Protein AF-A0AAN9WM69-F1 (afdb_monomer)

Radius of gyration: 24.15 Å; Cα contacts (8 Å, |Δi|>4): 78; chains: 1; bounding box: 60×34×73 Å

Mean predicted aligned error: 16.32 Å

Sequence (176 aa):
MGMSRLEVNVRRLLSQCENMAKEDSQDWRLHKYISALDEMVSSLQSQPVKPNKETMSEYVRRVDFLKGLSETHKLSNPVEKVVATQLLSHGAVASTETVTKEIHQKTTSKYTKELRDQLFQSDKSSDEIRQRKQKTTGEDLDALLKFHHSMQEKIAEDMLSLARNLKEQSQLADCK

InterPro domains:
  IPR019150 Vesicle transport protein, Use1 [PF09753] (5-173)
  IPR019150 Vesicle transport protein, Use1 [PTHR13050] (1-173)

Secondary structure (DSSP, 8-state):
-PPPHHHHHHHHHHHHHHHHHHTT---HHHHHHHHHHHHHHHHHHHSSSPPPHHHHHHHHHHHHHHHHHHHHHH---HHHHHHHHHHS--TTTS---HHHHHHHHHHHHHHHHHHHHHHH-S--SS-----------HHHHHHHHHHHHHHHHHHHHHHHHHHHHHHHHHHHHHT-

Structure (mmCIF, N/CA/C/O backbone):
data_AF-A0AAN9WM69-F1
#
_entry.id   AF-A0AAN9WM69-F1
#
loop_
_atom_site.group_PDB
_atom_site.id
_atom_site.type_symbol
_atom_site.label_atom_id
_atom_site.label_alt_id
_atom_site.label_comp_id
_atom_site.label_asym_id
_atom_site.label_entity_id
_atom_site.label_seq_id
_atom_site.pdbx_PDB_ins_code
_atom_site.Cartn_x
_atom_site.Cartn_y
_atom_site.Cartn_z
_atom_site.occupancy
_atom_site.B_iso_or_equiv
_atom_site.auth_seq_id
_atom_site.auth_comp_id
_atom_site.auth_asym_id
_atom_site.auth_atom_id
_atom_site.pdbx_PDB_model_num
ATOM 1 N N . MET A 1 1 ? -10.657 -7.835 26.656 1.00 46.50 1 MET A N 1
ATOM 2 C CA . MET A 1 1 ? -11.688 -6.865 26.228 1.00 46.50 1 MET A CA 1
ATOM 3 C C . MET A 1 1 ? -11.910 -7.066 24.739 1.00 46.50 1 MET A C 1
ATOM 5 O O . MET A 1 1 ? -10.928 -7.112 24.011 1.00 46.50 1 MET A O 1
ATOM 9 N N . GLY A 1 2 ? -13.149 -7.310 24.308 1.00 60.22 2 GLY A N 1
ATOM 10 C CA . GLY A 1 2 ? -13.460 -7.502 22.888 1.00 60.22 2 GLY A CA 1
ATOM 11 C C . GLY A 1 2 ? -13.338 -6.191 22.112 1.00 60.22 2 GLY A C 1
ATOM 12 O O . GLY A 1 2 ? -13.600 -5.126 22.667 1.00 60.22 2 GLY A O 1
ATOM 13 N N . MET A 1 3 ? -12.932 -6.271 20.844 1.00 69.69 3 MET A N 1
ATOM 14 C CA . MET A 1 3 ? -12.907 -5.115 19.944 1.00 69.69 3 MET A CA 1
ATOM 15 C C . MET A 1 3 ? -14.310 -4.517 19.791 1.00 69.69 3 MET A C 1
ATOM 17 O O . MET A 1 3 ? -15.303 -5.247 19.717 1.00 69.69 3 MET A O 1
ATOM 21 N N . SER A 1 4 ? -14.390 -3.188 19.704 1.00 79.38 4 SER A N 1
ATOM 22 C CA . SER A 1 4 ? -15.643 -2.496 19.388 1.00 79.38 4 SER A CA 1
ATOM 23 C C . SER A 1 4 ? -16.142 -2.926 18.003 1.00 79.38 4 SER A C 1
ATOM 25 O O . SER A 1 4 ? -15.346 -3.146 17.088 1.00 79.38 4 SER A O 1
ATOM 27 N N . ARG A 1 5 ? -17.467 -3.000 17.807 1.00 81.75 5 ARG A N 1
ATOM 28 C CA . ARG A 1 5 ? -18.069 -3.293 16.487 1.00 81.75 5 ARG A CA 1
ATOM 29 C C . ARG A 1 5 ? -17.555 -2.337 15.406 1.00 81.75 5 ARG A C 1
ATOM 31 O O . ARG A 1 5 ? -17.393 -2.742 14.259 1.00 81.75 5 ARG A O 1
ATOM 38 N N . LEU A 1 6 ? -17.269 -1.093 15.792 1.00 81.94 6 LEU A N 1
ATOM 39 C CA . LEU A 1 6 ? -16.707 -0.080 14.909 1.00 81.94 6 LEU A CA 1
ATOM 40 C C . LEU A 1 6 ? -15.278 -0.437 14.470 1.00 81.94 6 LEU A C 1
ATOM 42 O O . LEU A 1 6 ? -14.970 -0.355 13.288 1.00 81.94 6 LEU A O 1
ATOM 46 N N . GLU A 1 7 ? -14.437 -0.918 15.388 1.00 81.38 7 GLU A N 1
ATOM 47 C CA . GLU A 1 7 ? -13.070 -1.353 15.072 1.00 81.38 7 GLU A CA 1
ATOM 48 C C . GLU A 1 7 ? -13.061 -2.567 14.138 1.00 81.38 7 GLU A C 1
ATOM 50 O O . GLU A 1 7 ? -12.289 -2.618 13.182 1.00 81.38 7 GLU A O 1
ATOM 55 N N . VAL A 1 8 ? -13.969 -3.522 14.361 1.00 85.00 8 VAL A N 1
ATOM 56 C CA . VAL A 1 8 ? -14.123 -4.689 13.480 1.00 85.00 8 VAL A CA 1
ATOM 57 C C . VAL A 1 8 ? -14.511 -4.263 12.061 1.00 85.00 8 VAL A C 1
ATOM 59 O O . VAL A 1 8 ? -13.984 -4.809 11.090 1.00 85.00 8 VAL A O 1
ATOM 62 N N . ASN A 1 9 ? -15.399 -3.275 11.926 1.00 86.62 9 ASN A N 1
ATOM 63 C CA . ASN A 1 9 ? -15.787 -2.736 10.624 1.00 86.62 9 ASN A CA 1
ATOM 64 C C . ASN A 1 9 ? -14.631 -1.998 9.939 1.00 86.62 9 ASN A C 1
ATOM 66 O O . ASN A 1 9 ? -14.402 -2.235 8.754 1.00 86.62 9 ASN A O 1
ATOM 70 N N . VAL A 1 10 ? -13.868 -1.182 10.678 1.00 86.19 10 VAL A N 1
ATOM 71 C CA . VAL A 1 10 ? -12.672 -0.498 10.154 1.00 86.19 10 VAL A CA 1
ATOM 72 C C . VAL A 1 10 ? -11.672 -1.512 9.610 1.00 86.19 10 VAL A C 1
ATOM 74 O O . VAL A 1 10 ? -11.270 -1.395 8.458 1.00 86.19 10 VAL A O 1
ATOM 77 N N . ARG A 1 11 ? -11.329 -2.558 10.375 1.00 85.00 11 ARG A N 1
ATOM 78 C CA . ARG A 1 11 ? -10.388 -3.599 9.917 1.00 85.00 11 ARG A CA 1
ATOM 79 C C . ARG A 1 11 ? -10.863 -4.311 8.651 1.00 85.00 11 ARG A C 1
ATOM 81 O O . ARG A 1 11 ? -10.072 -4.539 7.741 1.00 85.00 11 ARG A O 1
ATOM 88 N N . ARG A 1 12 ? -12.150 -4.670 8.587 1.00 87.94 12 ARG A N 1
ATOM 89 C CA . ARG A 1 12 ? -12.729 -5.356 7.420 1.00 87.94 12 ARG A CA 1
ATOM 90 C C . ARG A 1 12 ? -12.698 -4.480 6.177 1.00 87.94 12 ARG A C 1
ATOM 92 O O . ARG A 1 12 ? -12.259 -4.944 5.129 1.00 87.94 12 ARG A O 1
ATOM 99 N N . LEU A 1 13 ? -13.141 -3.228 6.299 1.00 87.62 13 LEU A N 1
ATOM 100 C CA . LEU A 1 13 ? -13.153 -2.306 5.170 1.00 87.62 13 LEU A CA 1
ATOM 101 C C . LEU A 1 13 ? -11.731 -1.968 4.717 1.00 87.62 13 LEU A C 1
ATOM 103 O O . LEU A 1 13 ? -11.484 -1.884 3.522 1.00 87.62 13 LEU A O 1
ATOM 107 N N . LEU A 1 14 ? -10.788 -1.848 5.652 1.00 86.31 14 LEU A N 1
ATOM 108 C CA . LEU A 1 14 ? -9.379 -1.609 5.353 1.00 86.31 14 LEU A CA 1
ATOM 109 C C . LEU A 1 14 ? -8.776 -2.738 4.518 1.00 86.31 14 LEU A C 1
ATOM 111 O O . LEU A 1 14 ? -8.248 -2.476 3.442 1.00 86.31 14 LEU A O 1
ATOM 115 N N . SER A 1 15 ? -8.969 -3.989 4.940 1.00 85.38 15 SER A N 1
ATOM 116 C CA . SER A 1 15 ? -8.523 -5.155 4.170 1.00 85.38 15 SER A CA 1
ATOM 117 C C . SER A 1 15 ? -9.178 -5.225 2.783 1.00 85.38 15 SER A C 1
ATOM 119 O O . SER A 1 15 ? -8.530 -5.572 1.795 1.00 85.38 15 SER A O 1
ATOM 121 N N . GLN A 1 16 ? -10.457 -4.851 2.676 1.00 85.19 16 GLN A N 1
ATOM 122 C CA . GLN A 1 16 ? -11.147 -4.792 1.389 1.00 85.19 16 GLN A CA 1
ATOM 123 C C . GLN A 1 16 ? -10.562 -3.705 0.473 1.00 85.19 16 GLN A C 1
ATOM 125 O O . GLN A 1 16 ? -10.315 -3.974 -0.702 1.00 85.19 16 GLN A O 1
ATOM 130 N N . CYS A 1 17 ? -10.294 -2.507 0.999 1.00 85.12 17 CYS A N 1
ATOM 131 C CA . CYS A 1 17 ? -9.647 -1.428 0.253 1.00 85.12 17 CYS A CA 1
ATOM 132 C C . CYS A 1 17 ? -8.233 -1.812 -0.205 1.00 85.12 17 CYS A C 1
ATOM 134 O O . CYS A 1 17 ? -7.861 -1.509 -1.335 1.00 85.12 17 CYS A O 1
ATOM 136 N N . GLU A 1 18 ? -7.461 -2.506 0.632 1.00 82.62 18 GLU A N 1
ATOM 137 C CA . GLU A 1 18 ? -6.118 -2.990 0.288 1.00 82.62 18 GLU A CA 1
ATOM 138 C C . GLU A 1 18 ? -6.150 -4.019 -0.846 1.00 82.62 18 GLU A C 1
ATOM 140 O O . GLU A 1 18 ? -5.374 -3.914 -1.796 1.00 82.62 18 GLU A O 1
ATOM 145 N N . ASN A 1 19 ? -7.084 -4.972 -0.808 1.00 81.38 19 ASN A N 1
ATOM 146 C CA . ASN A 1 19 ? -7.248 -5.943 -1.892 1.00 81.38 19 ASN A CA 1
ATOM 147 C C . ASN A 1 19 ? -7.668 -5.267 -3.205 1.00 81.38 19 ASN A C 1
ATOM 149 O O . ASN A 1 19 ? -7.096 -5.557 -4.255 1.00 81.38 19 ASN A O 1
ATOM 153 N N . MET A 1 20 ? -8.602 -4.315 -3.145 1.00 81.25 20 MET A N 1
ATOM 154 C CA . MET A 1 20 ? -9.013 -3.538 -4.319 1.00 81.25 20 MET A CA 1
ATOM 155 C C . MET A 1 20 ? -7.854 -2.712 -4.897 1.00 81.25 20 MET A C 1
ATOM 157 O O . MET A 1 20 ? -7.667 -2.676 -6.112 1.00 81.25 20 MET A O 1
ATOM 161 N N . ALA A 1 21 ? -7.037 -2.094 -4.038 1.00 80.12 21 ALA A N 1
ATOM 162 C CA . ALA A 1 21 ? -5.842 -1.366 -4.458 1.00 80.12 21 ALA A CA 1
ATOM 163 C C . ALA A 1 21 ? -4.778 -2.297 -5.073 1.00 80.12 21 ALA A C 1
ATOM 165 O O . ALA A 1 21 ? -4.110 -1.924 -6.035 1.00 80.12 21 ALA A O 1
ATOM 166 N N . LYS A 1 22 ? -4.641 -3.534 -4.576 1.00 77.50 22 LYS A N 1
ATOM 167 C CA . LYS A 1 22 ? -3.719 -4.546 -5.125 1.00 77.50 22 LYS A CA 1
ATOM 168 C C . LYS A 1 22 ? -4.095 -4.995 -6.535 1.00 77.50 22 LYS A C 1
ATOM 170 O O . LYS A 1 22 ? -3.209 -5.224 -7.370 1.00 77.50 22 LYS A O 1
ATOM 175 N N . GLU A 1 23 ? -5.387 -5.133 -6.803 1.00 74.06 23 GLU A N 1
ATOM 176 C CA . GLU A 1 23 ? -5.906 -5.522 -8.116 1.00 74.06 23 GLU A CA 1
ATOM 177 C C . GLU A 1 23 ? -5.784 -4.405 -9.159 1.00 74.06 23 GLU A C 1
ATOM 179 O O . GLU A 1 23 ? -5.968 -4.670 -10.345 1.00 74.06 23 GLU A O 1
ATOM 184 N N . ASP A 1 24 ? -5.367 -3.196 -8.754 1.00 64.44 24 ASP A N 1
ATOM 185 C CA . ASP A 1 24 ? -5.169 -2.045 -9.646 1.00 64.44 24 ASP A CA 1
ATOM 186 C C . ASP A 1 24 ? -6.470 -1.646 -10.380 1.00 64.44 24 ASP A C 1
ATOM 188 O O . ASP A 1 24 ? -6.443 -0.934 -11.389 1.00 64.44 24 ASP A O 1
ATOM 192 N N . SER A 1 25 ? -7.616 -2.116 -9.870 1.00 66.19 25 SER A N 1
ATOM 193 C CA . SER A 1 25 ? -8.935 -1.841 -10.422 1.00 66.19 25 SER A CA 1
ATOM 194 C C . SER A 1 25 ? -9.271 -0.396 -10.097 1.00 66.19 25 SER A C 1
ATOM 196 O O . SER A 1 25 ? -9.439 -0.026 -8.934 1.00 66.19 25 SER A O 1
ATOM 198 N N . GLN A 1 26 ? -9.327 0.440 -11.131 1.00 63.72 26 GLN A N 1
ATOM 199 C CA . GLN A 1 26 ? -9.634 1.866 -11.031 1.00 63.72 26 GLN A CA 1
ATOM 200 C C . GLN A 1 26 ? -11.117 2.098 -10.805 1.00 63.72 26 GLN A C 1
ATOM 202 O O . GLN A 1 26 ? -11.816 2.775 -11.556 1.00 63.72 26 GLN A O 1
ATOM 207 N N . ASP A 1 27 ? -11.603 1.471 -9.747 1.00 70.94 27 ASP A N 1
ATOM 208 C CA . ASP A 1 27 ? -12.978 1.504 -9.345 1.00 70.94 27 ASP A CA 1
ATOM 209 C C . ASP A 1 27 ? -13.214 2.756 -8.514 1.00 70.94 27 ASP A C 1
ATOM 211 O O . ASP A 1 27 ? -12.693 2.917 -7.410 1.00 70.94 27 ASP A O 1
ATOM 215 N N . TRP A 1 28 ? -14.115 3.609 -8.996 1.00 81.38 28 TRP A N 1
ATOM 216 C CA . TRP A 1 28 ? -14.706 4.719 -8.240 1.00 81.38 28 TRP A CA 1
ATOM 217 C C . TRP A 1 28 ? -15.215 4.293 -6.846 1.00 81.38 28 TRP A C 1
ATOM 219 O O . TRP A 1 28 ? -15.318 5.110 -5.927 1.00 81.38 28 TRP A O 1
ATOM 229 N N . ARG A 1 29 ? -15.509 2.996 -6.676 1.00 79.56 29 ARG A N 1
ATOM 230 C CA . ARG A 1 29 ? -15.868 2.360 -5.405 1.00 79.56 29 ARG A CA 1
ATOM 231 C C . ARG A 1 29 ? -14.757 2.478 -4.363 1.00 79.56 29 ARG A C 1
ATOM 233 O O . ARG A 1 29 ? -15.070 2.782 -3.217 1.00 79.56 29 ARG A O 1
ATOM 240 N N . LEU A 1 30 ? -13.486 2.310 -4.748 1.00 83.25 30 LEU A N 1
ATOM 241 C CA . LEU A 1 30 ? -12.348 2.425 -3.830 1.00 83.25 30 LEU A CA 1
ATOM 242 C C . LEU A 1 30 ? -12.310 3.818 -3.196 1.00 83.25 30 LEU A C 1
ATOM 244 O O . LEU A 1 30 ? -12.200 3.938 -1.981 1.00 83.25 30 LEU A O 1
ATOM 248 N N . HIS A 1 31 ? -12.510 4.869 -3.993 1.00 82.12 31 HIS A N 1
ATOM 249 C CA . HIS A 1 31 ? -12.551 6.240 -3.484 1.00 82.12 31 HIS A CA 1
ATOM 250 C C . HIS A 1 31 ? -13.691 6.451 -2.476 1.00 82.12 31 HIS A C 1
ATOM 252 O O . HIS A 1 31 ? -13.501 7.102 -1.449 1.00 82.12 31 HIS A O 1
ATOM 258 N N . LYS A 1 32 ? -14.880 5.890 -2.735 1.00 86.19 32 LYS A N 1
ATOM 259 C CA . LYS A 1 32 ? -16.009 5.951 -1.791 1.00 86.19 32 LYS A CA 1
ATOM 260 C C . LYS A 1 32 ? -15.720 5.188 -0.500 1.00 86.19 32 LYS A C 1
ATOM 262 O O . LYS A 1 32 ? -16.067 5.675 0.574 1.00 86.19 32 LYS A O 1
ATOM 267 N N . TYR A 1 33 ? -15.070 4.030 -0.591 1.00 86.81 33 TYR A N 1
ATOM 268 C CA . TYR A 1 33 ? -14.699 3.244 0.581 1.00 86.81 33 TYR A CA 1
ATOM 269 C C . TYR A 1 33 ? -13.604 3.909 1.409 1.00 86.81 33 TYR A C 1
ATOM 271 O O . TYR A 1 33 ? -13.716 3.908 2.628 1.00 86.81 33 TYR A O 1
ATOM 279 N N . ILE A 1 34 ? -12.615 4.548 0.783 1.00 86.62 34 ILE A N 1
ATOM 280 C CA . ILE A 1 34 ? -11.593 5.331 1.489 1.00 86.62 34 ILE A CA 1
ATOM 281 C C . ILE A 1 34 ? -12.234 6.488 2.270 1.00 86.62 34 ILE A C 1
ATOM 283 O O . ILE A 1 34 ? -11.909 6.672 3.441 1.00 86.62 34 ILE A O 1
ATOM 287 N N . SER A 1 35 ? -13.178 7.229 1.673 1.00 86.75 35 SER A N 1
ATOM 288 C CA . SER A 1 35 ? -13.909 8.294 2.382 1.00 86.75 35 SER A CA 1
ATOM 289 C C . SER A 1 35 ? -14.698 7.756 3.581 1.00 86.75 35 SER A C 1
ATOM 291 O O . SER A 1 35 ? -14.599 8.301 4.675 1.00 86.75 35 SER A O 1
ATOM 293 N N . ALA A 1 36 ? -15.424 6.648 3.406 1.00 87.56 36 ALA A N 1
ATOM 294 C CA . ALA A 1 36 ? -16.159 6.019 4.504 1.00 87.56 36 ALA A CA 1
ATOM 295 C C . ALA A 1 36 ? -15.222 5.512 5.616 1.00 87.56 36 ALA A C 1
ATOM 297 O O . ALA A 1 36 ? -15.556 5.566 6.799 1.00 87.56 36 ALA A O 1
ATOM 298 N N . LEU A 1 37 ? -14.040 5.016 5.247 1.00 87.69 37 LEU A N 1
ATOM 299 C CA . LEU A 1 37 ? -13.038 4.524 6.186 1.00 87.69 37 LEU A CA 1
ATOM 300 C C . LEU A 1 37 ? -12.448 5.670 7.020 1.00 87.69 37 LEU A C 1
ATOM 302 O O . LEU A 1 37 ? -12.274 5.511 8.225 1.00 87.69 37 LEU A O 1
ATOM 306 N N . ASP A 1 38 ? -12.229 6.836 6.414 1.00 86.81 38 ASP A N 1
ATOM 307 C CA . ASP A 1 38 ? -11.775 8.049 7.101 1.00 86.81 38 ASP A CA 1
ATOM 308 C C . ASP A 1 38 ? -12.790 8.555 8.138 1.00 86.81 38 ASP A C 1
ATOM 310 O O . ASP A 1 38 ? -12.438 8.846 9.284 1.00 86.81 38 ASP A O 1
ATOM 314 N N . GLU A 1 39 ? -14.073 8.579 7.770 1.00 88.50 39 GLU A N 1
ATOM 315 C CA . GLU A 1 39 ? -15.171 8.904 8.688 1.00 88.50 39 GLU A CA 1
ATOM 316 C C . GLU A 1 39 ? -15.249 7.896 9.842 1.00 88.50 39 GLU A C 1
ATOM 318 O O . GLU A 1 39 ? -15.389 8.278 11.007 1.00 88.50 39 GLU A O 1
ATOM 323 N N . MET A 1 40 ? -15.093 6.601 9.547 1.00 83.94 40 MET A N 1
ATOM 324 C CA . MET A 1 40 ? -15.092 5.556 10.568 1.00 83.94 40 MET A CA 1
ATOM 325 C C . MET A 1 40 ? -13.898 5.681 11.516 1.00 83.94 40 MET A C 1
ATOM 327 O O . MET A 1 40 ? -14.099 5.601 12.726 1.00 83.94 40 MET A O 1
ATOM 331 N N . VAL A 1 41 ? -12.687 5.944 11.020 1.00 85.25 41 VAL A N 1
ATOM 332 C CA . VAL A 1 41 ? -11.499 6.172 11.863 1.00 85.25 41 VAL A CA 1
ATOM 333 C C . VAL A 1 41 ? -11.669 7.428 12.722 1.00 85.25 41 VAL A C 1
ATOM 335 O O . VAL A 1 41 ? -11.390 7.387 13.920 1.00 85.25 41 VAL A O 1
ATOM 338 N N . SER A 1 42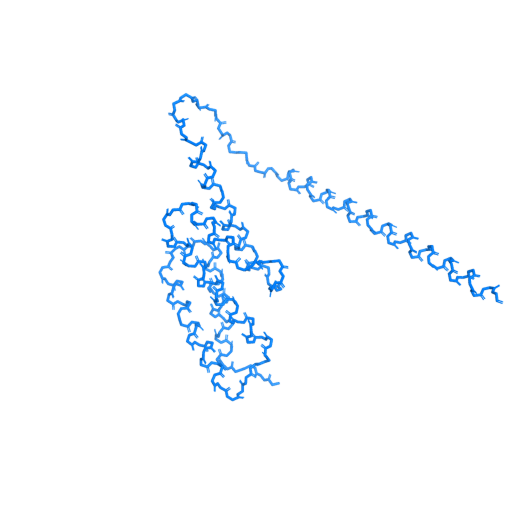 ? -12.223 8.504 12.162 1.00 85.69 42 SER A N 1
ATOM 339 C CA . SER A 1 42 ? -12.524 9.746 12.889 1.00 85.69 42 SER A CA 1
ATOM 340 C C . SER A 1 42 ? -13.553 9.518 14.004 1.00 85.69 42 SER A C 1
ATOM 342 O O . SER A 1 42 ? -13.363 9.941 15.147 1.00 85.69 42 SER A O 1
ATOM 344 N N . SER A 1 43 ? -14.616 8.762 13.713 1.00 83.56 43 SER A N 1
ATOM 345 C CA . SER A 1 43 ? -15.620 8.380 14.713 1.00 83.56 43 SER A CA 1
ATOM 346 C C . SER A 1 43 ? -15.028 7.487 15.810 1.00 83.56 43 SER A C 1
ATOM 348 O O . SER A 1 43 ? -15.390 7.612 16.979 1.00 83.56 43 SER A O 1
ATOM 350 N N . LEU A 1 44 ? -14.054 6.642 15.463 1.00 82.38 44 LEU A N 1
ATOM 351 C CA . LEU A 1 44 ? -13.378 5.735 16.383 1.00 82.38 44 LEU A CA 1
ATOM 352 C C . LEU A 1 44 ? -12.416 6.484 17.323 1.00 82.38 44 LEU A C 1
ATOM 354 O O . LEU A 1 44 ? -12.287 6.113 18.487 1.00 82.38 44 LEU A O 1
ATOM 358 N N . GLN A 1 45 ? -11.813 7.588 16.872 1.00 79.44 45 GLN A N 1
ATOM 359 C CA . GLN A 1 45 ? -11.011 8.488 17.717 1.00 79.44 45 GLN A CA 1
ATOM 360 C C . GLN A 1 45 ? -11.849 9.275 18.736 1.00 79.44 45 GLN A C 1
ATOM 362 O O . GLN A 1 45 ? -11.361 9.595 19.825 1.00 79.44 45 GLN A O 1
ATOM 367 N N . SER A 1 46 ? -13.102 9.581 18.384 1.00 78.06 46 SER A N 1
ATOM 368 C CA . SER A 1 46 ? -14.053 10.296 19.242 1.00 78.06 46 SER A CA 1
ATOM 369 C C . SER A 1 46 ? -14.651 9.406 20.344 1.00 78.06 46 SER A C 1
ATOM 371 O O . SER A 1 46 ? -15.117 9.915 21.364 1.00 78.06 46 SER A O 1
ATOM 373 N N . GLN A 1 47 ? -14.597 8.076 20.194 1.00 72.31 47 GLN A N 1
ATOM 374 C CA . GLN A 1 47 ? -15.116 7.157 21.208 1.00 72.31 47 GLN A CA 1
ATOM 375 C C . GLN A 1 47 ? -14.269 7.159 22.498 1.00 72.31 47 GLN A C 1
ATOM 377 O O . GLN A 1 47 ? -13.041 7.273 22.453 1.00 72.31 47 GLN A O 1
ATOM 382 N N . PRO A 1 48 ? -14.905 6.980 23.674 1.00 59.47 48 PRO A N 1
ATOM 383 C CA . PRO A 1 48 ? -14.204 6.893 24.956 1.00 59.47 48 PRO A CA 1
ATOM 384 C C . PRO A 1 48 ? -13.395 5.593 25.099 1.00 59.47 48 PRO A C 1
ATOM 386 O O . PRO A 1 48 ? -12.369 5.579 25.775 1.00 59.47 48 PRO A O 1
ATOM 389 N N . VAL A 1 49 ? -13.815 4.511 24.428 1.00 60.75 49 VAL A N 1
ATOM 390 C CA . VAL A 1 49 ? -13.074 3.242 24.345 1.00 60.75 49 VAL A CA 1
ATOM 391 C C . VAL A 1 49 ? -12.157 3.298 23.130 1.00 60.75 49 VAL A C 1
ATOM 393 O O . VAL A 1 49 ? -12.516 2.875 22.033 1.00 60.75 49 VAL A O 1
ATOM 396 N N . LYS A 1 50 ? -10.977 3.879 23.328 1.00 67.19 50 LYS A N 1
ATOM 397 C CA . LYS A 1 50 ? -9.972 4.006 22.273 1.00 67.19 50 LYS A CA 1
ATOM 398 C C . LYS A 1 50 ? -9.185 2.698 22.157 1.00 67.19 50 LYS A C 1
ATOM 400 O O . LYS A 1 50 ? -8.790 2.147 23.188 1.00 67.19 50 LYS A O 1
ATOM 405 N N . PRO A 1 51 ? -8.905 2.206 20.939 1.00 64.88 51 PRO A N 1
ATOM 406 C CA . PRO A 1 51 ? -7.856 1.219 20.746 1.00 64.88 51 PRO A CA 1
ATOM 407 C C . PRO A 1 51 ? -6.524 1.784 21.232 1.00 64.88 51 PRO A C 1
ATOM 409 O O . PRO A 1 51 ? -6.361 2.997 21.403 1.00 64.88 51 PRO A O 1
ATOM 412 N N . ASN A 1 52 ? -5.555 0.894 21.415 1.00 69.06 52 ASN A N 1
ATOM 413 C CA . ASN A 1 52 ? -4.193 1.286 21.736 1.00 69.06 52 ASN A CA 1
ATOM 414 C C . ASN A 1 52 ? -3.706 2.381 20.755 1.00 69.06 52 ASN A C 1
ATOM 416 O O . ASN A 1 52 ? -3.980 2.344 19.553 1.00 69.06 52 ASN A O 1
ATOM 420 N N . LYS A 1 53 ? -2.995 3.384 21.281 1.00 73.00 53 LYS A N 1
ATOM 421 C CA . LYS A 1 53 ? -2.503 4.551 20.528 1.00 73.00 53 LYS A CA 1
ATOM 422 C C . LYS A 1 53 ? -1.699 4.131 19.290 1.00 73.00 53 LYS A C 1
ATOM 424 O O . LYS A 1 53 ? -1.752 4.795 18.259 1.00 73.00 53 LYS A O 1
ATOM 429 N N . GLU A 1 54 ? -1.009 3.000 19.389 1.00 74.00 54 GLU A N 1
ATOM 430 C CA . GLU A 1 54 ? -0.249 2.386 18.304 1.00 74.00 54 GLU A CA 1
ATOM 431 C C . GLU A 1 54 ? -1.145 1.866 17.167 1.00 74.00 54 GLU A C 1
ATOM 433 O O . GLU A 1 54 ? -0.955 2.274 16.023 1.00 74.00 54 GLU A O 1
ATOM 438 N N . THR A 1 55 ? -2.192 1.088 17.468 1.00 75.06 55 THR A N 1
ATOM 439 C CA . THR A 1 55 ? -3.149 0.581 16.461 1.00 75.06 55 THR A CA 1
ATOM 440 C C . THR A 1 55 ? -3.944 1.707 15.810 1.00 75.06 55 THR A C 1
ATOM 442 O O . THR A 1 55 ? -4.210 1.669 14.612 1.00 75.06 55 THR A O 1
ATOM 445 N N . MET A 1 56 ? -4.272 2.759 16.562 1.00 79.00 56 MET A N 1
ATOM 446 C CA . MET A 1 56 ? -4.905 3.949 15.992 1.00 79.00 56 MET A CA 1
ATOM 447 C C . MET A 1 56 ? -3.992 4.649 14.976 1.00 79.00 56 MET A C 1
ATOM 449 O O . MET A 1 56 ? -4.425 4.982 13.874 1.00 79.00 56 MET A O 1
ATOM 453 N N . SER A 1 57 ? -2.719 4.852 15.336 1.00 79.19 57 SER A N 1
ATOM 454 C CA . SER A 1 57 ? -1.729 5.461 14.439 1.00 79.19 57 SER A CA 1
ATOM 455 C C . SER A 1 57 ? -1.502 4.633 13.175 1.00 79.19 57 SER A C 1
ATOM 457 O O . SER A 1 57 ? -1.144 5.169 12.130 1.00 79.19 57 SER A O 1
ATOM 459 N N . GLU A 1 58 ? -1.680 3.320 13.275 1.00 79.81 58 GLU A N 1
ATOM 460 C CA . GLU A 1 58 ? -1.530 2.388 12.174 1.00 79.81 58 GLU A CA 1
ATOM 461 C C . GLU A 1 58 ? -2.719 2.460 11.211 1.00 79.81 58 GLU A C 1
ATOM 463 O O . GLU A 1 58 ? -2.498 2.596 10.010 1.00 79.81 58 GLU A O 1
ATOM 468 N N . TYR A 1 59 ? -3.963 2.490 11.710 1.00 82.00 59 TYR A N 1
ATOM 469 C CA . TYR A 1 59 ? -5.130 2.696 10.844 1.00 82.00 59 TYR A CA 1
ATOM 470 C C . TYR A 1 59 ? -5.034 4.009 10.075 1.00 82.00 59 TYR A C 1
ATOM 472 O O . TYR A 1 59 ? -5.185 3.992 8.859 1.00 82.00 59 TYR A O 1
ATOM 480 N N . VAL A 1 60 ? -4.718 5.118 10.757 1.00 82.50 60 VAL A N 1
ATOM 481 C CA . VAL A 1 60 ? -4.567 6.441 10.124 1.00 82.50 60 VAL A CA 1
ATOM 482 C C . VAL A 1 60 ? -3.516 6.397 9.014 1.00 82.50 60 VAL A C 1
ATOM 484 O O . VAL A 1 60 ? -3.817 6.748 7.878 1.00 82.50 60 VAL A O 1
ATOM 487 N N . ARG A 1 61 ? -2.323 5.854 9.298 1.00 82.81 61 ARG A N 1
ATOM 488 C CA . ARG A 1 61 ? -1.250 5.721 8.296 1.00 82.81 61 ARG A CA 1
ATOM 489 C C . ARG A 1 61 ? -1.681 4.917 7.070 1.00 82.81 61 ARG A C 1
ATOM 491 O O . ARG A 1 61 ? -1.317 5.269 5.950 1.00 82.81 61 ARG A O 1
ATOM 498 N N . ARG A 1 62 ? -2.452 3.847 7.261 1.00 80.75 62 ARG A N 1
ATOM 499 C CA . ARG A 1 62 ? -2.953 3.020 6.155 1.00 80.75 62 ARG A CA 1
ATOM 500 C C . ARG A 1 62 ? -4.044 3.726 5.351 1.00 80.75 62 ARG A C 1
ATOM 502 O O . ARG A 1 62 ? -4.040 3.619 4.127 1.00 80.75 62 ARG A O 1
ATOM 509 N N . VAL A 1 63 ? -4.934 4.483 6.001 1.00 84.25 63 VAL A N 1
ATOM 510 C CA . VAL A 1 63 ? -5.912 5.333 5.298 1.00 84.25 63 VAL A CA 1
ATOM 511 C C . VAL A 1 63 ? -5.187 6.361 4.438 1.00 84.25 63 VAL A C 1
ATOM 513 O O . VAL A 1 63 ? -5.510 6.502 3.262 1.00 84.25 63 VAL A O 1
ATOM 516 N N . ASP A 1 64 ? -4.185 7.037 4.999 1.00 82.81 64 ASP A N 1
ATOM 517 C CA . ASP A 1 64 ? -3.411 8.064 4.298 1.00 82.81 64 ASP A CA 1
ATOM 518 C C . ASP A 1 64 ? -2.642 7.478 3.110 1.00 82.81 64 ASP A C 1
ATOM 520 O O . ASP A 1 64 ? -2.605 8.077 2.035 1.00 82.81 64 ASP A O 1
ATOM 524 N N . PHE A 1 65 ? -2.103 6.264 3.256 1.00 82.31 65 PHE A N 1
ATOM 525 C CA . PHE A 1 65 ? -1.489 5.525 2.155 1.00 82.31 65 PHE A CA 1
ATOM 526 C C . PHE A 1 65 ? -2.492 5.207 1.036 1.00 82.31 65 PHE A C 1
ATOM 528 O O . PHE A 1 65 ? -2.206 5.466 -0.132 1.00 82.31 65 PHE A O 1
ATOM 535 N N . LEU A 1 66 ? -3.679 4.690 1.374 1.00 83.19 66 LEU A N 1
ATOM 536 C CA . LEU A 1 66 ? -4.729 4.383 0.395 1.00 83.19 66 LEU A CA 1
ATOM 537 C C . LEU A 1 66 ? -5.256 5.647 -0.300 1.00 83.19 66 LEU A C 1
ATOM 539 O O . LEU A 1 66 ? -5.453 5.639 -1.516 1.00 83.19 66 LEU A O 1
ATOM 543 N N . LYS A 1 67 ? -5.435 6.746 0.445 1.00 83.62 67 LYS A N 1
ATOM 544 C CA . LYS A 1 67 ? -5.767 8.069 -0.105 1.00 83.62 67 LYS A CA 1
ATOM 545 C C . LYS A 1 67 ? -4.706 8.504 -1.105 1.00 83.62 67 LYS A C 1
ATOM 547 O O . LYS A 1 67 ? -5.039 8.771 -2.257 1.00 83.62 67 LYS A O 1
ATOM 552 N N . GLY A 1 68 ? -3.442 8.493 -0.683 1.00 80.81 68 GLY A N 1
ATOM 553 C CA . GLY A 1 68 ? -2.303 8.857 -1.513 1.00 80.81 68 GLY A CA 1
ATOM 554 C C . GLY A 1 68 ? -2.218 8.024 -2.791 1.00 80.81 68 GLY A C 1
ATOM 555 O O . GLY A 1 68 ? -2.079 8.595 -3.864 1.00 80.81 68 GLY A O 1
ATOM 556 N N . LEU A 1 69 ? -2.400 6.702 -2.712 1.00 77.19 69 LEU A N 1
ATOM 557 C CA . LEU A 1 69 ? -2.475 5.824 -3.888 1.00 77.19 69 LEU A CA 1
ATOM 558 C C . LEU A 1 69 ? -3.618 6.189 -4.842 1.00 77.19 69 LEU A C 1
ATOM 560 O O . LEU A 1 69 ? -3.443 6.148 -6.059 1.00 77.19 69 LEU A O 1
ATOM 564 N N . SER A 1 70 ? -4.792 6.539 -4.314 1.00 78.25 70 SER A N 1
ATOM 565 C CA . SER A 1 70 ? -5.910 6.960 -5.164 1.00 78.25 70 SER A CA 1
ATOM 566 C C . SER A 1 70 ? -5.610 8.283 -5.879 1.00 78.25 70 SER A C 1
ATOM 568 O O . SER A 1 70 ? -5.967 8.445 -7.045 1.00 78.25 70 SER A O 1
ATOM 570 N N . GLU A 1 71 ? -4.897 9.200 -5.217 1.00 76.88 71 GLU A N 1
ATOM 571 C CA . GLU A 1 71 ? -4.480 10.476 -5.800 1.00 76.88 71 GLU A CA 1
ATOM 572 C C . GLU A 1 71 ? -3.353 10.293 -6.823 1.00 76.88 71 GLU A C 1
ATOM 574 O O . GLU A 1 71 ? -3.406 10.911 -7.885 1.00 76.88 71 GLU A O 1
ATOM 579 N N . THR A 1 72 ? -2.383 9.396 -6.588 1.00 68.75 72 THR A N 1
ATOM 580 C CA . THR A 1 72 ? -1.332 9.120 -7.586 1.00 68.75 72 THR A CA 1
ATOM 581 C C . THR A 1 72 ? -1.903 8.559 -8.877 1.00 68.75 72 THR A C 1
ATOM 583 O O . THR A 1 72 ? -1.365 8.833 -9.947 1.00 68.75 72 THR A O 1
ATOM 586 N N . HIS A 1 73 ? -3.013 7.823 -8.811 1.00 68.88 73 HIS A N 1
ATOM 587 C CA . HIS A 1 73 ? -3.681 7.350 -10.013 1.00 68.88 73 HIS A CA 1
ATOM 588 C C . HIS A 1 73 ? -4.423 8.460 -10.780 1.00 68.88 73 HIS A C 1
ATOM 590 O O . HIS A 1 73 ? -4.536 8.397 -12.004 1.00 68.88 73 HIS A O 1
ATOM 596 N N . LYS A 1 74 ? -4.918 9.502 -10.101 1.00 72.88 74 LYS A N 1
ATOM 597 C CA . LYS A 1 74 ? -5.562 10.645 -10.775 1.00 72.88 74 LYS A CA 1
ATOM 598 C C . LYS A 1 74 ? -4.573 11.485 -11.592 1.00 72.88 74 LYS A C 1
ATOM 600 O O . LYS A 1 74 ? 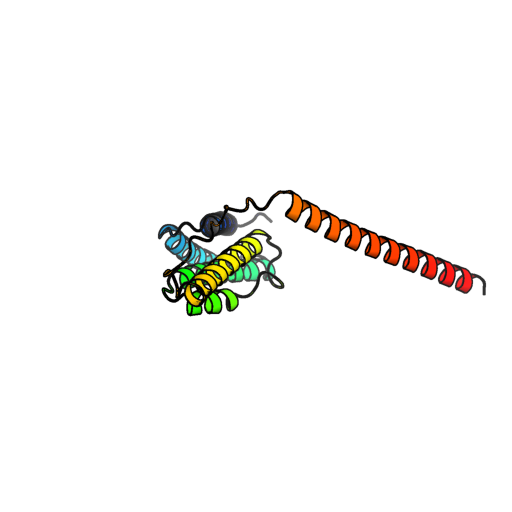-5.001 12.224 -12.476 1.00 72.88 74 LYS A O 1
ATOM 605 N N . LEU A 1 75 ? -3.271 11.385 -11.316 1.00 66.06 75 LEU A N 1
ATOM 606 C CA . LEU A 1 75 ? -2.239 12.121 -12.043 1.00 66.06 75 LEU A CA 1
ATOM 607 C C . LEU A 1 75 ? -2.085 11.557 -13.459 1.00 66.06 75 LEU A C 1
ATOM 609 O O . LEU A 1 75 ? -1.780 10.382 -13.649 1.00 66.06 75 LEU A O 1
ATOM 613 N N . SER A 1 76 ? -2.279 12.402 -14.473 1.00 66.12 76 SER A N 1
ATOM 614 C CA . SER A 1 76 ? -2.159 11.994 -15.880 1.00 66.12 76 SER A CA 1
ATOM 615 C C . SER A 1 76 ? -0.704 11.928 -16.362 1.00 66.12 76 SER A C 1
ATOM 617 O O . SER A 1 76 ? -0.420 11.215 -17.323 1.00 66.12 76 SER A O 1
ATOM 619 N N . ASN A 1 77 ? 0.213 12.662 -15.724 1.00 72.19 77 ASN A N 1
ATOM 620 C CA . ASN A 1 77 ? 1.612 12.767 -16.138 1.00 72.19 77 ASN A CA 1
ATOM 621 C C . ASN A 1 77 ? 2.457 11.630 -15.520 1.00 72.19 77 ASN A C 1
ATOM 623 O O . ASN A 1 77 ? 2.497 11.503 -14.296 1.00 72.19 77 ASN A O 1
ATOM 627 N N . PRO A 1 78 ? 3.172 10.817 -16.321 1.00 65.31 78 PRO A N 1
ATOM 628 C CA . PRO A 1 78 ? 3.990 9.701 -15.827 1.00 65.31 78 PRO A CA 1
ATOM 629 C C . PRO A 1 78 ? 5.110 10.126 -14.868 1.00 65.31 78 PRO A C 1
ATOM 631 O O . PRO A 1 78 ? 5.425 9.385 -13.939 1.00 65.31 78 PRO A O 1
ATOM 634 N N . VAL A 1 79 ? 5.703 11.311 -15.055 1.00 69.56 79 VAL A N 1
ATOM 635 C CA . VAL A 1 79 ? 6.757 11.830 -14.167 1.00 69.56 79 VAL A CA 1
ATOM 636 C C . VAL A 1 79 ? 6.161 12.125 -12.795 1.00 69.56 79 VAL A C 1
ATOM 638 O O . VAL A 1 79 ? 6.687 11.688 -11.774 1.00 69.56 79 VAL A O 1
ATOM 641 N N . GLU A 1 80 ? 5.013 12.801 -12.775 1.00 73.62 80 GLU A N 1
ATOM 642 C CA . GLU A 1 80 ? 4.287 13.111 -11.545 1.00 73.62 80 GLU A CA 1
ATOM 643 C C . GLU A 1 80 ? 3.789 11.841 -10.852 1.00 73.62 80 GLU A C 1
ATOM 645 O O . GLU A 1 80 ? 3.880 11.756 -9.633 1.00 73.62 80 GLU A O 1
ATOM 650 N N . LYS A 1 81 ? 3.353 10.816 -11.600 1.00 75.69 81 LYS A N 1
ATOM 651 C CA . LYS A 1 81 ? 2.983 9.506 -11.036 1.00 75.69 81 LYS A CA 1
ATOM 652 C C . LYS A 1 81 ? 4.149 8.840 -10.301 1.00 75.69 81 LYS A C 1
ATOM 654 O O . LYS A 1 81 ? 3.954 8.327 -9.197 1.00 75.69 81 LYS A O 1
ATOM 659 N N . VAL A 1 82 ? 5.351 8.834 -10.888 1.00 69.25 82 VAL A N 1
ATOM 660 C CA . VAL A 1 82 ? 6.552 8.246 -10.261 1.00 69.25 82 VAL A CA 1
ATOM 661 C C . VAL A 1 82 ? 6.952 9.036 -9.019 1.00 69.25 82 VAL A C 1
ATOM 663 O O . VAL A 1 82 ? 7.136 8.438 -7.959 1.00 69.25 82 VAL A O 1
ATOM 666 N N . VAL A 1 83 ? 7.013 10.365 -9.128 1.00 73.88 83 VAL A N 1
ATOM 667 C CA . VAL A 1 83 ? 7.370 11.251 -8.011 1.00 73.88 83 VAL A CA 1
ATOM 668 C C . VAL A 1 83 ? 6.359 11.123 -6.876 1.00 73.88 83 VAL A C 1
ATOM 670 O O . VAL A 1 83 ? 6.745 10.898 -5.734 1.00 73.88 83 VAL A O 1
ATOM 673 N N . ALA A 1 84 ? 5.062 11.187 -7.174 1.00 72.94 84 ALA A N 1
ATOM 674 C CA . ALA A 1 84 ? 4.018 11.059 -6.168 1.00 72.94 84 ALA A CA 1
ATOM 675 C C . ALA A 1 84 ? 4.047 9.677 -5.506 1.00 72.94 84 ALA A C 1
ATOM 677 O O . ALA A 1 84 ? 3.902 9.589 -4.294 1.00 72.94 84 ALA A O 1
ATOM 678 N N . THR A 1 85 ? 4.319 8.609 -6.265 1.00 69.50 85 THR A N 1
ATOM 679 C CA . THR A 1 85 ? 4.450 7.254 -5.706 1.00 69.50 85 THR A CA 1
ATOM 680 C C . THR A 1 85 ? 5.687 7.117 -4.822 1.00 69.50 85 THR A C 1
ATOM 682 O O . THR A 1 85 ? 5.600 6.474 -3.783 1.00 69.50 85 THR A O 1
ATOM 685 N N . GLN A 1 86 ? 6.807 7.759 -5.162 1.00 72.44 86 GLN A N 1
ATOM 686 C CA . GLN A 1 86 ? 7.993 7.835 -4.297 1.00 72.44 86 GLN A CA 1
ATOM 687 C C . GLN A 1 86 ? 7.764 8.692 -3.047 1.00 72.44 86 GLN A C 1
ATOM 689 O O . GLN A 1 86 ? 8.336 8.408 -2.001 1.00 72.44 86 GLN A O 1
ATOM 694 N N . LEU A 1 87 ? 6.910 9.711 -3.120 1.00 70.75 87 LEU A N 1
ATOM 695 C CA . LEU A 1 87 ? 6.530 10.522 -1.962 1.00 70.75 87 LEU A CA 1
ATOM 696 C C . LEU A 1 87 ? 5.524 9.817 -1.041 1.00 70.75 87 LEU A C 1
ATOM 698 O O . LEU A 1 87 ? 5.365 10.231 0.109 1.00 70.75 87 LEU A O 1
ATOM 702 N N . LEU A 1 88 ? 4.873 8.739 -1.494 1.00 68.88 88 LEU A N 1
ATOM 703 C CA . LEU A 1 88 ? 4.105 7.879 -0.599 1.00 68.88 88 LEU A CA 1
ATOM 704 C C . LEU A 1 88 ? 5.064 7.226 0.404 1.00 68.88 88 LEU A C 1
ATOM 706 O O . LEU A 1 88 ? 5.924 6.415 0.044 1.00 68.88 88 LEU A O 1
ATOM 710 N N . SER A 1 89 ? 4.898 7.608 1.673 1.00 54.59 89 SER A N 1
ATOM 711 C CA . SER A 1 89 ? 5.709 7.139 2.797 1.00 54.59 89 SER A CA 1
ATOM 712 C C . SER A 1 89 ? 5.805 5.608 2.806 1.00 54.59 89 SER A C 1
ATOM 714 O O . SER A 1 89 ? 4.807 4.887 2.811 1.00 54.59 89 SER A O 1
ATOM 716 N N . HIS A 1 90 ? 7.048 5.146 2.719 1.00 53.91 90 HIS A N 1
ATOM 717 C CA . HIS A 1 90 ? 7.483 3.848 2.224 1.00 53.91 90 HIS A CA 1
ATOM 718 C C . HIS A 1 90 ? 7.139 2.622 3.083 1.00 53.91 90 HIS A C 1
ATOM 720 O O . HIS A 1 90 ? 7.218 2.624 4.314 1.00 53.91 90 HIS A O 1
ATOM 726 N N . GLY A 1 91 ? 6.976 1.491 2.388 1.00 49.75 91 GLY A N 1
ATOM 727 C CA . GLY A 1 91 ? 6.920 0.123 2.913 1.00 49.75 91 GLY A CA 1
ATOM 728 C C . GLY A 1 91 ? 8.204 -0.425 3.567 1.00 49.75 91 GLY A C 1
ATOM 729 O O . GLY A 1 91 ? 8.323 -1.636 3.727 1.00 49.75 91 GLY A O 1
ATOM 730 N N . ALA A 1 92 ? 9.170 0.406 3.967 1.00 46.00 92 ALA A N 1
ATOM 731 C CA . ALA A 1 92 ? 10.406 -0.073 4.600 1.00 46.00 92 ALA A CA 1
ATOM 732 C C . ALA A 1 92 ? 10.423 0.073 6.133 1.00 46.00 92 ALA A C 1
ATOM 734 O O . ALA A 1 92 ? 10.949 -0.811 6.801 1.00 46.00 92 ALA A O 1
ATOM 735 N N . VAL A 1 93 ? 9.829 1.131 6.705 1.00 47.28 93 VAL A N 1
ATOM 736 C CA . VAL A 1 93 ? 10.057 1.470 8.131 1.00 47.28 93 VAL A CA 1
ATOM 737 C C . VAL A 1 93 ? 8.768 1.609 8.959 1.00 47.28 93 VAL A C 1
ATOM 739 O O . VAL A 1 93 ? 8.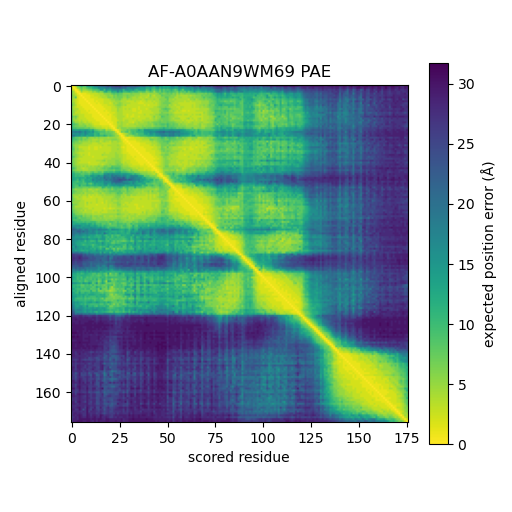833 1.589 10.182 1.00 47.28 93 VAL A O 1
ATOM 742 N N . ALA A 1 94 ? 7.581 1.691 8.345 1.00 47.34 94 ALA A N 1
ATOM 743 C CA . ALA A 1 94 ? 6.369 2.080 9.082 1.00 47.34 94 ALA A CA 1
ATOM 744 C C . ALA A 1 94 ? 5.254 1.023 9.192 1.00 47.34 94 ALA A C 1
ATOM 746 O O . ALA A 1 94 ? 4.430 1.151 10.095 1.00 47.34 94 ALA A O 1
ATOM 747 N N . SER A 1 95 ? 5.206 -0.003 8.336 1.00 44.69 95 SER A N 1
ATOM 748 C CA . SER A 1 95 ? 4.120 -0.999 8.361 1.00 44.69 95 SER A CA 1
ATOM 749 C C . SER A 1 95 ? 4.670 -2.422 8.372 1.00 44.69 95 SER A C 1
ATOM 751 O O . SER A 1 95 ? 5.485 -2.798 7.527 1.00 44.69 95 SER A O 1
ATOM 753 N N . THR A 1 96 ? 4.225 -3.215 9.343 1.00 51.06 96 THR A N 1
ATOM 754 C CA . THR A 1 96 ? 4.506 -4.655 9.464 1.00 51.06 96 THR A CA 1
ATOM 755 C C . THR A 1 96 ? 3.763 -5.479 8.410 1.00 51.06 96 THR A C 1
ATOM 757 O O . THR A 1 96 ? 4.119 -6.630 8.170 1.00 51.06 96 THR A O 1
ATOM 760 N N . GLU A 1 97 ? 2.768 -4.898 7.738 1.00 59.94 97 GLU A N 1
ATOM 761 C CA 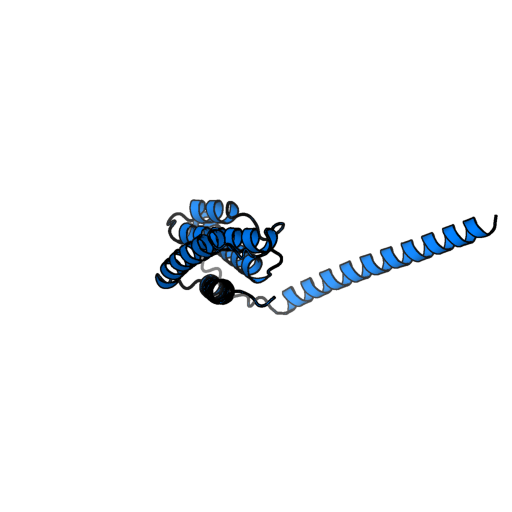. GLU A 1 97 ? 1.943 -5.605 6.764 1.00 59.94 97 GLU A CA 1
ATOM 762 C C . GLU A 1 97 ? 2.579 -5.683 5.376 1.00 59.94 97 GLU A C 1
ATOM 764 O O . GLU A 1 97 ? 2.934 -4.684 4.755 1.00 59.94 97 GLU A O 1
ATOM 769 N N . THR A 1 98 ? 2.686 -6.911 4.874 1.00 66.75 98 THR A N 1
ATOM 770 C CA . THR A 1 98 ? 3.246 -7.260 3.563 1.00 66.75 98 THR A CA 1
ATOM 771 C C . THR A 1 98 ? 2.439 -6.686 2.399 1.00 66.75 98 THR A C 1
ATOM 773 O O . THR A 1 98 ? 3.012 -6.336 1.371 1.00 66.75 98 THR A O 1
ATOM 776 N N . VAL A 1 99 ? 1.124 -6.519 2.569 1.00 70.25 99 VAL A N 1
ATOM 777 C CA . VAL A 1 99 ? 0.201 -6.110 1.500 1.00 70.25 99 VAL A CA 1
ATOM 778 C C . VAL A 1 99 ? 0.465 -4.678 1.028 1.00 70.25 99 VAL A C 1
ATOM 780 O O . VAL A 1 99 ? 0.570 -4.440 -0.173 1.00 70.25 99 VAL A O 1
ATOM 783 N N . THR A 1 100 ? 0.657 -3.723 1.941 1.00 68.25 100 THR A N 1
ATOM 784 C CA . THR A 1 100 ? 0.961 -2.325 1.574 1.00 68.25 100 THR A CA 1
ATOM 785 C C . THR A 1 100 ? 2.320 -2.198 0.881 1.00 68.25 100 THR A C 1
ATOM 787 O O . THR A 1 100 ? 2.464 -1.416 -0.063 1.00 68.25 100 THR A O 1
ATOM 790 N N . LYS A 1 101 ? 3.299 -3.027 1.276 1.00 71.56 101 LYS A N 1
ATOM 791 C CA . LYS A 1 101 ? 4.616 -3.117 0.624 1.00 71.56 101 LYS A CA 1
ATOM 792 C C . LYS A 1 101 ? 4.509 -3.653 -0.799 1.00 71.56 101 LYS A C 1
ATOM 794 O O . LYS A 1 101 ? 5.077 -3.057 -1.710 1.00 71.56 101 LYS A O 1
ATOM 799 N N . GLU A 1 102 ? 3.758 -4.737 -0.992 1.00 74.94 102 GLU A N 1
ATOM 800 C CA . GLU A 1 102 ? 3.511 -5.328 -2.311 1.00 74.94 102 GLU A CA 1
ATOM 801 C C . GLU A 1 102 ? 2.826 -4.334 -3.254 1.00 74.94 102 GLU A C 1
ATOM 803 O O . GLU A 1 102 ? 3.247 -4.188 -4.402 1.00 74.94 102 GLU A O 1
ATOM 808 N N . ILE A 1 103 ? 1.808 -3.612 -2.769 1.00 77.81 103 ILE A N 1
ATOM 809 C CA . ILE A 1 103 ? 1.110 -2.588 -3.557 1.00 77.81 103 ILE A CA 1
ATOM 810 C C . ILE A 1 103 ? 2.087 -1.481 -3.958 1.00 77.81 103 ILE A C 1
ATOM 812 O O . ILE A 1 103 ? 2.215 -1.181 -5.141 1.00 77.81 103 ILE A O 1
ATOM 816 N N . HIS A 1 104 ? 2.834 -0.918 -3.004 1.00 77.31 104 HIS A N 1
ATOM 817 C CA . HIS A 1 104 ? 3.801 0.141 -3.296 1.00 77.31 104 HIS A CA 1
ATOM 818 C C . HIS A 1 104 ? 4.870 -0.312 -4.302 1.00 77.31 104 HIS A C 1
ATOM 820 O O . HIS A 1 104 ? 5.169 0.409 -5.255 1.00 77.31 104 HIS A O 1
ATOM 826 N N . GLN A 1 105 ? 5.411 -1.522 -4.140 1.00 79.31 105 GLN A N 1
ATOM 827 C CA . GLN A 1 105 ? 6.404 -2.082 -5.056 1.00 79.31 105 GLN A CA 1
ATOM 828 C C . GLN A 1 105 ? 5.831 -2.274 -6.466 1.00 79.31 105 GLN A C 1
ATOM 830 O O . GLN A 1 105 ? 6.482 -1.908 -7.450 1.00 79.31 105 GLN A O 1
ATOM 835 N N . LYS A 1 106 ? 4.610 -2.813 -6.577 1.00 82.00 106 LYS A N 1
ATOM 836 C CA . LYS A 1 106 ? 3.927 -3.042 -7.856 1.00 82.00 106 LYS A CA 1
ATOM 837 C C . LYS A 1 106 ? 3.631 -1.721 -8.569 1.00 82.00 106 LYS A C 1
ATOM 839 O O . LYS A 1 106 ? 3.990 -1.577 -9.738 1.00 82.00 106 LYS A O 1
ATOM 844 N N . THR A 1 107 ? 3.060 -0.745 -7.864 1.00 78.56 107 THR A N 1
ATOM 845 C CA . THR A 1 107 ? 2.734 0.585 -8.402 1.00 78.56 107 THR A CA 1
ATOM 846 C C . THR A 1 107 ? 3.993 1.343 -8.828 1.00 78.56 107 THR A C 1
ATOM 848 O O . THR A 1 107 ? 4.056 1.856 -9.944 1.00 78.56 107 THR A O 1
ATOM 851 N N . THR A 1 108 ? 5.046 1.328 -8.002 1.00 80.94 108 THR A N 1
ATOM 852 C CA . THR A 1 108 ? 6.340 1.956 -8.330 1.00 80.94 108 THR A CA 1
ATOM 853 C C . THR A 1 108 ? 6.960 1.332 -9.575 1.00 80.94 108 THR A C 1
ATOM 855 O O . THR A 1 108 ? 7.382 2.048 -10.485 1.00 80.94 108 THR A O 1
ATOM 858 N N . SER A 1 109 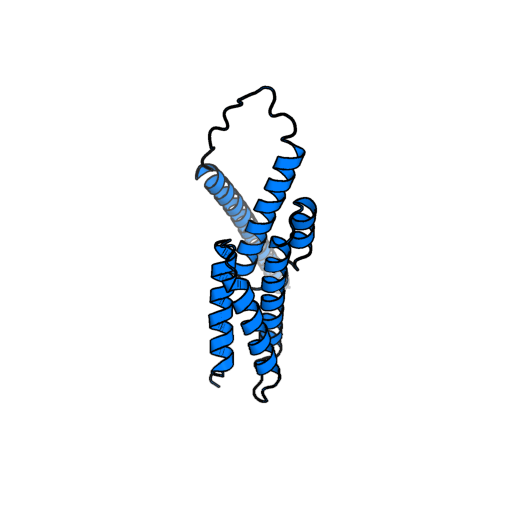? 6.981 -0.003 -9.651 1.00 80.25 109 SER A N 1
ATOM 859 C CA . SER A 1 109 ? 7.535 -0.724 -10.802 1.00 80.25 109 SER A CA 1
ATOM 860 C C . SER A 1 109 ? 6.766 -0.406 -12.084 1.00 80.25 109 SER A C 1
ATOM 862 O O . SER A 1 109 ? 7.374 -0.206 -13.135 1.00 80.25 109 SER A O 1
ATOM 864 N N . LYS A 1 110 ? 5.433 -0.312 -11.995 1.00 81.81 110 LYS A N 1
ATOM 865 C CA . LYS A 1 110 ? 4.550 0.015 -13.119 1.00 81.81 110 LYS A CA 1
ATOM 866 C C . LYS A 1 110 ? 4.812 1.422 -13.652 1.00 81.81 110 LYS A C 1
ATOM 868 O O . LYS A 1 110 ? 5.098 1.561 -14.837 1.00 81.81 110 LYS A O 1
ATOM 873 N N . TYR A 1 111 ? 4.775 2.445 -12.798 1.00 80.62 111 TYR A N 1
ATOM 874 C CA . TYR A 1 111 ? 4.965 3.829 -13.245 1.00 80.62 111 TYR A CA 1
ATOM 875 C C . TYR A 1 111 ? 6.405 4.120 -13.676 1.00 80.62 111 TYR A C 1
ATOM 877 O O . TYR A 1 111 ? 6.617 4.830 -14.654 1.00 80.62 111 TYR A O 1
ATOM 885 N N . THR A 1 112 ? 7.403 3.513 -13.026 1.00 81.88 112 THR A N 1
ATOM 886 C CA . THR A 1 112 ? 8.805 3.618 -13.470 1.00 81.88 112 THR A CA 1
ATOM 887 C C . THR A 1 112 ? 8.991 3.002 -14.857 1.00 81.88 112 THR A C 1
ATOM 889 O O . THR A 1 112 ? 9.724 3.544 -15.685 1.00 81.88 112 THR A O 1
ATOM 892 N N . LYS A 1 113 ? 8.309 1.883 -15.139 1.00 81.31 113 LYS A N 1
ATOM 893 C CA . LYS A 1 113 ? 8.300 1.273 -16.470 1.00 81.31 113 LYS A CA 1
ATOM 894 C C . LYS A 1 113 ? 7.587 2.156 -17.495 1.00 81.31 113 LYS A C 1
ATOM 896 O O . LYS A 1 113 ? 8.144 2.360 -18.560 1.00 81.31 113 LYS A O 1
ATOM 901 N N . GLU A 1 114 ? 6.421 2.711 -17.166 1.00 80.88 114 GLU A N 1
ATOM 902 C CA . GLU A 1 114 ? 5.676 3.638 -18.037 1.00 80.88 114 GLU A CA 1
ATOM 903 C C . GLU A 1 114 ? 6.516 4.874 -18.399 1.00 80.88 114 GLU A C 1
ATOM 905 O O . GLU A 1 114 ? 6.576 5.264 -19.563 1.00 80.88 114 GLU A O 1
ATOM 910 N N . LEU A 1 115 ? 7.231 5.449 -17.427 1.00 80.25 115 LEU A N 1
ATOM 911 C CA . LEU A 1 115 ? 8.143 6.569 -17.657 1.00 80.25 115 LEU A CA 1
ATOM 912 C C . LEU A 1 115 ? 9.338 6.171 -18.535 1.00 80.25 115 LEU A C 1
ATOM 914 O O . LEU A 1 115 ? 9.694 6.902 -19.456 1.00 80.25 115 LEU A O 1
ATOM 918 N N . ARG A 1 116 ? 9.948 5.006 -18.276 1.00 82.06 116 ARG A N 1
ATOM 919 C CA . ARG A 1 116 ? 11.028 4.458 -19.113 1.00 82.06 116 ARG A CA 1
ATOM 920 C C . ARG A 1 116 ? 10.541 4.264 -20.548 1.00 82.06 116 ARG A C 1
ATOM 922 O O . ARG A 1 116 ? 11.199 4.698 -21.482 1.00 82.06 116 ARG A O 1
ATOM 929 N N . ASP A 1 117 ? 9.374 3.664 -20.715 1.00 80.00 117 ASP A N 1
ATOM 930 C CA . ASP A 1 117 ? 8.756 3.453 -22.015 1.00 80.00 117 ASP A CA 1
ATOM 931 C C . ASP A 1 117 ? 8.547 4.787 -22.748 1.00 80.00 117 ASP A C 1
ATOM 933 O O . ASP A 1 117 ? 8.947 4.900 -23.897 1.00 80.00 117 ASP A O 1
ATOM 937 N N . GLN A 1 118 ? 8.050 5.840 -22.095 1.00 80.12 118 GLN A N 1
ATOM 938 C CA . GLN A 1 118 ? 7.908 7.152 -22.745 1.00 80.12 118 GLN A CA 1
ATOM 939 C C . GLN A 1 118 ? 9.241 7.829 -23.093 1.00 80.12 118 GLN A C 1
ATOM 941 O O . GLN A 1 118 ? 9.337 8.476 -24.130 1.00 80.12 118 GLN A O 1
ATOM 946 N N . LEU A 1 119 ? 10.274 7.673 -22.262 1.00 79.12 119 LEU A N 1
ATOM 947 C CA . LEU A 1 119 ? 11.599 8.244 -22.529 1.00 79.12 119 LEU A CA 1
ATOM 948 C C . LEU A 1 119 ? 12.340 7.524 -23.665 1.00 79.12 119 LEU A C 1
ATOM 950 O O . LEU A 1 119 ? 13.101 8.158 -24.391 1.00 79.12 119 LEU A O 1
ATOM 954 N N . PHE A 1 120 ? 12.132 6.212 -23.816 1.00 76.94 120 PHE A N 1
ATOM 955 C CA . PHE A 1 120 ? 12.863 5.371 -24.771 1.00 76.94 120 PHE A CA 1
ATOM 956 C C . PHE A 1 120 ? 12.033 4.929 -25.996 1.00 76.94 120 PHE A C 1
ATOM 958 O O . PHE A 1 120 ? 12.588 4.285 -26.881 1.00 76.94 120 PHE A O 1
ATOM 965 N N . GLN A 1 121 ? 10.737 5.265 -26.097 1.00 62.78 121 GLN A N 1
ATOM 966 C CA . GLN A 1 121 ? 9.873 4.949 -27.258 1.00 62.78 121 GLN A CA 1
ATOM 967 C C . GLN A 1 121 ? 9.690 6.115 -28.250 1.00 62.78 121 GLN A C 1
ATOM 969 O O . GLN A 1 121 ? 8.710 6.139 -28.994 1.00 62.78 121 GLN A O 1
ATOM 974 N N . SER A 1 122 ? 10.641 7.049 -28.322 1.00 52.84 122 SER A N 1
ATOM 975 C CA . SER A 1 122 ? 10.628 8.106 -29.348 1.00 52.84 122 SER A CA 1
ATOM 976 C C . SER A 1 122 ? 10.980 7.631 -30.764 1.00 52.84 122 SER A C 1
ATOM 978 O O . SER A 1 122 ? 10.820 8.411 -31.691 1.00 52.84 122 SER A O 1
ATOM 980 N N . ASP A 1 123 ? 11.359 6.365 -30.968 1.00 51.69 123 ASP A N 1
ATOM 981 C CA . ASP A 1 123 ? 11.604 5.807 -32.303 1.00 51.69 123 ASP A CA 1
ATOM 982 C C . ASP A 1 123 ? 10.837 4.496 -32.508 1.00 51.69 123 ASP A C 1
ATOM 984 O O . ASP A 1 123 ? 11.360 3.390 -32.401 1.00 51.69 123 ASP A 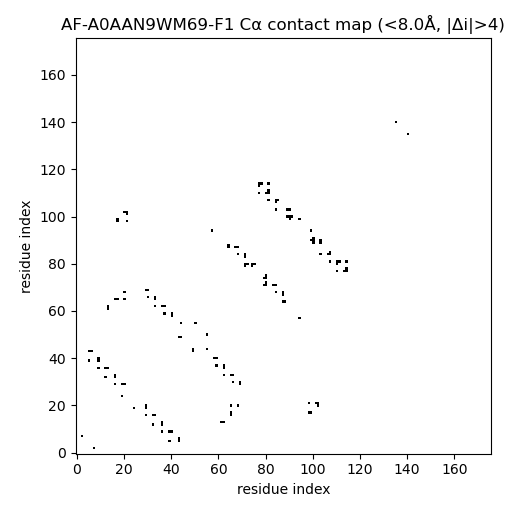O 1
ATOM 988 N N . LYS A 1 124 ? 9.552 4.619 -32.861 1.00 54.53 124 LYS A N 1
ATOM 989 C CA . LYS A 1 124 ? 8.851 3.585 -33.645 1.00 54.53 124 LYS A CA 1
ATOM 990 C C . LYS A 1 124 ? 8.994 3.832 -35.148 1.00 54.53 124 LYS A C 1
ATOM 992 O O . LYS A 1 124 ? 8.067 3.608 -35.920 1.00 54.53 124 LYS A O 1
ATOM 997 N N . SER A 1 125 ? 10.182 4.253 -35.557 1.00 51.94 125 SER A N 1
ATOM 998 C CA . SER A 1 125 ? 10.699 4.078 -36.907 1.00 51.94 125 SER A CA 1
ATOM 999 C C . SER A 1 125 ? 11.907 3.152 -36.797 1.00 51.94 125 SER A C 1
ATOM 1001 O O . SER A 1 125 ? 12.836 3.457 -36.064 1.00 51.94 125 SER A O 1
ATOM 1003 N N . SER A 1 126 ? 11.843 2.015 -37.497 1.00 48.53 126 SER A N 1
ATOM 1004 C CA . SER A 1 126 ? 12.890 0.986 -37.630 1.00 48.53 126 SER A CA 1
ATOM 1005 C C . SER A 1 126 ? 13.361 0.305 -36.341 1.00 48.53 126 SER A C 1
ATOM 1007 O O . SER A 1 126 ? 14.426 0.593 -35.818 1.00 48.53 126 SER A O 1
ATOM 1009 N N . ASP A 1 127 ? 12.578 -0.642 -35.837 1.00 45.91 127 ASP A N 1
ATOM 1010 C CA . ASP A 1 127 ? 12.935 -2.062 -35.951 1.00 45.91 127 ASP A CA 1
ATOM 1011 C C . ASP A 1 127 ? 12.028 -2.889 -35.046 1.00 45.91 127 ASP A C 1
ATOM 1013 O O . ASP A 1 127 ? 11.960 -2.724 -33.826 1.00 45.91 127 ASP A O 1
ATOM 1017 N N . GLU A 1 128 ? 11.344 -3.846 -35.664 1.00 52.28 128 GLU A N 1
ATOM 1018 C CA . GLU A 1 128 ? 10.772 -4.998 -34.986 1.00 52.28 128 GLU A CA 1
ATOM 1019 C C . GLU A 1 128 ? 11.904 -5.862 -34.399 1.00 52.28 128 GLU A C 1
ATOM 1021 O O . GLU A 1 128 ? 12.136 -6.998 -34.821 1.00 52.28 128 GLU A O 1
ATOM 1026 N N . ILE A 1 129 ? 12.609 -5.371 -33.375 1.00 54.69 129 ILE A N 1
ATOM 1027 C CA . ILE A 1 129 ? 13.334 -6.255 -32.467 1.00 54.69 129 ILE A CA 1
ATOM 1028 C C . ILE A 1 129 ? 12.247 -6.995 -31.703 1.00 54.69 129 ILE A C 1
ATOM 1030 O O . ILE A 1 129 ? 11.702 -6.506 -30.713 1.00 54.69 129 ILE A O 1
ATOM 1034 N N . ARG A 1 130 ? 11.877 -8.158 -32.245 1.00 54.66 130 ARG A N 1
ATOM 1035 C CA . ARG A 1 130 ? 10.942 -9.126 -31.678 1.00 54.66 130 ARG A CA 1
ATOM 1036 C C . ARG A 1 130 ? 11.180 -9.227 -30.175 1.00 54.66 130 ARG A C 1
ATOM 1038 O O . ARG A 1 130 ? 12.046 -9.976 -29.727 1.00 54.66 130 ARG A O 1
ATOM 1045 N N . GLN A 1 131 ? 10.376 -8.516 -29.389 1.00 55.00 131 GLN A N 1
ATOM 1046 C CA . GLN A 1 131 ? 10.278 -8.758 -27.962 1.00 55.00 131 GLN A CA 1
ATOM 1047 C C . GLN A 1 131 ? 9.553 -10.086 -27.807 1.00 55.00 131 GLN A C 1
ATOM 1049 O O . GLN A 1 131 ? 8.337 -10.157 -27.619 1.00 55.00 131 GLN A O 1
ATOM 1054 N N . ARG A 1 132 ? 10.320 -11.175 -27.929 1.00 52.06 132 ARG A N 1
ATOM 1055 C CA . ARG A 1 132 ? 9.942 -12.459 -27.361 1.00 52.06 132 ARG A CA 1
ATOM 1056 C C . ARG A 1 132 ? 9.625 -12.130 -25.917 1.00 52.06 132 ARG A C 1
ATOM 1058 O O . ARG A 1 132 ? 10.528 -11.779 -25.169 1.00 52.06 132 ARG A O 1
ATOM 1065 N N . LYS A 1 133 ? 8.338 -12.169 -25.571 1.00 52.06 133 LYS A N 1
ATOM 1066 C CA . LYS A 1 133 ? 7.831 -12.072 -24.207 1.00 52.06 133 LYS A CA 1
ATOM 1067 C C . LYS A 1 133 ? 8.627 -13.097 -23.408 1.00 52.06 133 LYS A C 1
ATOM 1069 O O . LYS A 1 133 ? 8.324 -14.290 -23.458 1.00 52.06 133 LYS A O 1
ATOM 1074 N N . GLN A 1 134 ? 9.724 -12.654 -22.801 1.00 51.19 134 GLN A N 1
ATOM 1075 C CA . GLN A 1 134 ? 10.580 -13.497 -22.001 1.00 51.19 134 GLN A CA 1
ATOM 1076 C C . GLN A 1 134 ? 9.722 -13.730 -20.774 1.00 51.19 134 GLN A C 1
ATOM 1078 O O . GLN A 1 134 ? 9.580 -12.873 -19.906 1.00 51.19 134 GLN A O 1
ATOM 1083 N N . LYS A 1 135 ? 8.996 -14.851 -20.804 1.00 53.97 135 LYS A N 1
ATOM 1084 C CA . LYS A 1 135 ? 8.484 -15.507 -19.612 1.00 53.97 135 LYS A CA 1
ATOM 1085 C C . LYS A 1 135 ? 9.664 -15.413 -18.655 1.00 53.97 135 LYS A C 1
ATOM 1087 O O . LYS A 1 135 ? 10.709 -15.952 -19.002 1.00 53.97 135 LYS A O 1
ATOM 1092 N N . THR A 1 136 ? 9.566 -14.616 -17.594 1.00 50.78 136 THR A N 1
ATOM 1093 C CA . THR A 1 136 ? 10.573 -14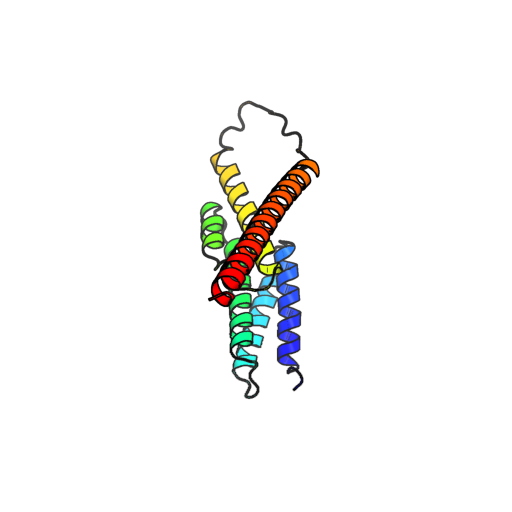.598 -16.533 1.00 50.78 136 THR A CA 1
ATOM 1094 C C . THR A 1 136 ? 10.628 -16.043 -16.075 1.00 50.78 136 THR A C 1
ATOM 1096 O O . THR A 1 136 ? 9.682 -16.535 -15.450 1.00 50.78 136 THR A O 1
ATOM 1099 N N . THR A 1 137 ? 11.589 -16.786 -16.619 1.00 48.16 137 THR A N 1
ATOM 1100 C CA . THR A 1 137 ? 11.651 -18.226 -16.468 1.00 48.16 137 THR A CA 1
ATOM 1101 C C . THR A 1 137 ? 11.865 -18.448 -14.984 1.00 48.16 137 THR A C 1
ATOM 1103 O O . THR A 1 137 ? 12.570 -17.677 -14.335 1.00 48.16 137 THR A O 1
ATOM 1106 N N . GLY A 1 138 ? 11.217 -19.465 -14.415 1.00 55.06 138 GLY A N 1
ATOM 1107 C CA . GLY A 1 138 ? 11.402 -19.803 -13.001 1.00 55.06 138 GLY A CA 1
ATOM 1108 C C . GLY A 1 138 ? 12.878 -19.972 -12.614 1.00 55.06 138 GLY A C 1
ATOM 1109 O O . GLY A 1 138 ? 13.189 -19.898 -11.440 1.00 55.06 138 GLY A O 1
ATOM 1110 N N . GLU A 1 139 ? 13.770 -20.118 -13.595 1.00 55.03 139 GLU A N 1
ATOM 1111 C CA . GLU A 1 139 ? 15.228 -20.134 -13.484 1.00 55.03 139 GLU A CA 1
ATOM 1112 C C . GLU A 1 139 ? 15.836 -18.837 -12.928 1.00 55.03 139 GLU A C 1
ATOM 1114 O O . GLU A 1 139 ? 16.755 -18.930 -12.128 1.00 55.03 139 GLU A O 1
ATOM 1119 N N . ASP A 1 140 ? 15.344 -17.646 -13.294 1.00 68.19 140 ASP A N 1
ATOM 1120 C CA . ASP A 1 140 ? 15.897 -16.375 -12.778 1.00 68.19 140 ASP A CA 1
ATOM 1121 C C . ASP A 1 140 ? 15.466 -16.148 -11.318 1.00 68.19 140 ASP A C 1
ATOM 1123 O O . ASP A 1 140 ? 16.240 -15.709 -10.468 1.00 68.19 140 ASP A O 1
ATOM 1127 N N . LEU A 1 141 ? 14.238 -16.569 -10.990 1.00 72.88 141 LEU A N 1
ATOM 1128 C CA . LEU A 1 141 ? 13.748 -16.599 -9.613 1.00 72.88 141 LEU A CA 1
ATOM 1129 C C . LEU A 1 141 ? 14.476 -17.663 -8.778 1.00 72.88 141 LEU A C 1
ATOM 1131 O O . LEU A 1 141 ? 14.816 -17.391 -7.634 1.00 72.88 141 LEU A O 1
ATOM 1135 N N . ASP A 1 142 ? 14.739 -18.847 -9.335 1.00 79.62 142 ASP A N 1
ATOM 1136 C CA . ASP A 1 142 ? 15.476 -19.936 -8.678 1.00 79.62 142 ASP A CA 1
ATOM 1137 C C . ASP A 1 142 ? 16.958 -19.583 -8.482 1.00 79.62 142 ASP A C 1
ATOM 1139 O O . ASP A 1 142 ? 17.521 -19.842 -7.422 1.00 79.62 142 ASP A O 1
ATOM 1143 N N . ALA A 1 143 ? 17.589 -18.914 -9.451 1.00 82.38 143 ALA A N 1
ATOM 1144 C CA . ALA A 1 143 ? 18.944 -18.385 -9.317 1.00 82.38 143 ALA A CA 1
ATOM 1145 C C . ALA A 1 143 ? 19.022 -17.320 -8.215 1.00 82.38 143 ALA A C 1
ATOM 1147 O O . ALA A 1 143 ? 19.934 -17.353 -7.386 1.00 82.38 143 ALA A O 1
ATOM 1148 N N . LEU A 1 144 ? 18.036 -16.420 -8.154 1.00 81.12 144 LEU A N 1
ATOM 1149 C CA . LEU A 1 144 ? 17.938 -15.427 -7.090 1.00 81.12 144 LEU A CA 1
ATOM 1150 C C . LEU A 1 144 ? 17.673 -16.079 -5.722 1.00 81.12 144 LEU A C 1
ATOM 1152 O O . LEU A 1 144 ? 18.287 -15.694 -4.726 1.00 81.12 144 LEU A O 1
ATOM 1156 N N . LEU A 1 145 ? 16.810 -17.099 -5.666 1.00 83.75 145 LEU A N 1
ATOM 1157 C CA . LEU A 1 145 ? 16.523 -17.859 -4.447 1.00 83.75 145 LEU A CA 1
ATOM 1158 C C . LEU A 1 145 ? 17.780 -18.582 -3.941 1.00 83.75 145 LEU A C 1
ATOM 1160 O O . LEU A 1 145 ? 18.085 -18.524 -2.752 1.00 83.75 145 LEU A O 1
ATOM 1164 N N . LYS A 1 146 ? 18.549 -19.195 -4.848 1.00 87.81 146 LYS A N 1
ATOM 1165 C CA . LYS A 1 146 ? 19.840 -19.836 -4.556 1.00 87.81 146 LYS A CA 1
ATOM 1166 C C . LYS A 1 146 ? 20.885 -18.841 -4.069 1.00 87.81 146 LYS A C 1
ATOM 1168 O O . LYS A 1 146 ? 21.603 -19.151 -3.126 1.00 87.81 146 LYS A O 1
ATOM 1173 N N . PHE A 1 147 ? 20.957 -17.652 -4.668 1.00 89.62 147 PHE A N 1
ATOM 1174 C CA . PHE A 1 147 ? 21.851 -16.587 -4.210 1.00 89.62 147 PHE A CA 1
ATOM 1175 C C . PHE A 1 147 ? 21.504 -16.126 -2.788 1.00 89.62 147 PHE A C 1
ATOM 1177 O O . PHE A 1 147 ? 22.384 -15.998 -1.940 1.00 89.62 147 PHE A O 1
ATOM 1184 N N . HIS A 1 148 ? 20.218 -15.922 -2.494 1.00 89.12 148 HIS A N 1
ATOM 1185 C CA . HIS A 1 148 ? 19.788 -15.581 -1.139 1.00 89.12 148 HIS A CA 1
ATOM 1186 C C . HIS A 1 148 ? 20.041 -16.718 -0.145 1.00 89.12 148 HIS A C 1
ATOM 1188 O O . HIS A 1 148 ? 20.466 -16.444 0.976 1.00 89.12 148 HIS A O 1
ATOM 1194 N N . HIS A 1 149 ? 19.827 -17.972 -0.551 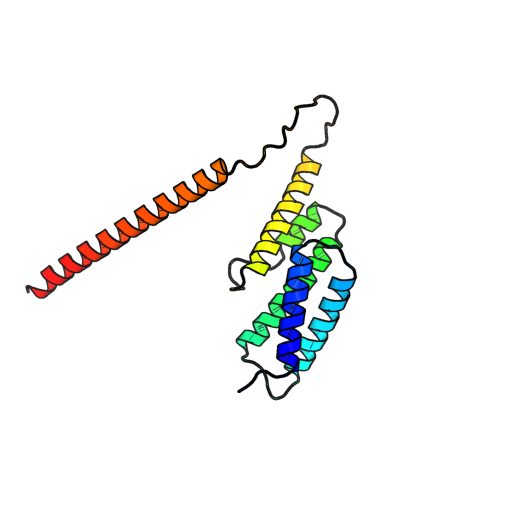1.00 87.94 149 HIS A N 1
ATOM 1195 C CA . HIS A 1 149 ? 20.100 -19.143 0.277 1.00 87.94 149 HIS A CA 1
ATOM 1196 C C . HIS A 1 149 ? 21.589 -19.270 0.613 1.00 87.94 149 HIS A C 1
ATOM 1198 O O . HIS A 1 149 ? 21.933 -19.369 1.786 1.00 87.94 149 HIS A O 1
ATOM 1204 N N . SER A 1 150 ? 22.476 -19.170 -0.383 1.00 90.25 150 SER A N 1
ATOM 1205 C CA . SER A 1 150 ? 23.925 -19.250 -0.161 1.00 90.25 150 SER A CA 1
ATOM 1206 C C . SER A 1 150 ? 24.445 -18.088 0.687 1.00 90.25 150 SER A C 1
ATOM 1208 O O . SER A 1 150 ? 25.323 -18.264 1.532 1.00 90.25 150 SER A O 1
ATOM 1210 N N . MET A 1 151 ? 23.872 -16.893 0.521 1.00 89.44 151 MET A N 1
ATOM 1211 C CA . MET A 1 151 ? 24.207 -15.745 1.357 1.00 89.44 151 MET A CA 1
ATOM 1212 C C . MET A 1 151 ? 23.755 -15.945 2.811 1.00 89.44 151 MET A C 1
ATOM 1214 O O . MET A 1 151 ? 24.512 -15.637 3.728 1.00 89.44 151 MET A O 1
ATOM 1218 N N . GLN A 1 152 ? 22.549 -16.477 3.036 1.00 90.19 152 GLN A N 1
ATOM 1219 C CA . GLN A 1 152 ? 22.049 -16.797 4.379 1.00 90.19 152 GLN A CA 1
ATOM 1220 C C . GLN A 1 152 ? 22.864 -17.905 5.051 1.00 90.19 152 GLN A C 1
ATOM 1222 O O . GLN A 1 152 ? 23.175 -17.791 6.234 1.00 90.19 152 GLN A O 1
ATOM 1227 N N . GLU A 1 153 ? 23.245 -18.938 4.302 1.00 90.00 153 GLU A N 1
ATOM 1228 C CA . GLU A 1 153 ? 24.109 -20.021 4.776 1.00 90.00 153 GLU A CA 1
ATOM 1229 C C . GLU A 1 153 ? 25.469 -19.482 5.232 1.00 90.00 153 GLU A C 1
ATOM 1231 O O . GLU A 1 153 ? 25.914 -19.783 6.339 1.00 90.00 153 GLU A O 1
ATOM 1236 N N . LYS A 1 154 ? 26.079 -18.586 4.445 1.00 93.75 154 LYS A N 1
ATOM 1237 C CA . LYS A 1 154 ? 27.343 -17.943 4.817 1.00 93.75 154 LYS A CA 1
ATOM 1238 C C . LYS A 1 154 ? 27.228 -17.135 6.113 1.00 93.75 154 LYS A C 1
ATOM 1240 O O . LYS A 1 154 ? 28.092 -17.238 6.976 1.00 93.75 154 LYS A O 1
ATOM 1245 N N . ILE A 1 155 ? 26.155 -16.358 6.269 1.00 90.88 155 ILE A N 1
ATOM 1246 C CA . ILE A 1 155 ? 25.917 -15.581 7.496 1.00 90.88 155 ILE A CA 1
ATOM 1247 C C . ILE A 1 155 ? 25.745 -16.517 8.697 1.00 90.88 155 ILE A C 1
ATOM 1249 O O . ILE A 1 155 ? 26.282 -16.241 9.767 1.00 90.88 155 ILE A O 1
ATOM 1253 N N . ALA A 1 156 ? 25.019 -17.624 8.536 1.00 93.19 156 ALA A N 1
ATOM 1254 C CA . ALA A 1 156 ? 24.827 -18.595 9.606 1.00 93.19 156 ALA A CA 1
ATOM 1255 C C . ALA A 1 156 ? 26.149 -19.262 10.025 1.00 93.19 156 ALA A C 1
ATOM 1257 O O . ALA A 1 156 ? 26.400 -19.393 11.224 1.00 93.19 156 ALA A O 1
ATOM 1258 N N . GLU A 1 157 ? 27.015 -19.621 9.072 1.00 93.00 157 GLU A N 1
ATOM 1259 C CA . GLU A 1 157 ? 28.346 -20.165 9.371 1.00 93.00 157 GLU A CA 1
ATOM 1260 C C . GLU A 1 157 ? 29.217 -19.131 10.098 1.00 93.00 157 GLU A C 1
ATOM 1262 O O . GLU A 1 157 ? 29.834 -19.448 11.116 1.00 93.00 157 GLU A O 1
ATOM 1267 N N . ASP A 1 158 ? 29.196 -17.870 9.656 1.00 94.06 158 ASP A N 1
ATOM 1268 C CA . ASP A 1 158 ? 29.920 -16.782 10.316 1.00 94.06 158 ASP A CA 1
ATOM 1269 C C . ASP A 1 158 ? 29.408 -16.569 11.755 1.00 94.06 158 ASP A C 1
ATOM 1271 O O . ASP A 1 158 ? 30.208 -16.457 12.685 1.00 94.06 158 ASP A O 1
ATOM 1275 N N . MET A 1 159 ? 28.090 -16.608 11.987 1.00 91.38 159 MET A N 1
ATOM 1276 C CA . MET A 1 159 ? 27.507 -16.516 13.334 1.00 91.38 159 MET A CA 1
ATOM 1277 C C . MET A 1 159 ? 27.874 -17.714 14.219 1.00 91.38 159 MET A C 1
ATOM 1279 O O . MET A 1 159 ? 28.181 -17.532 15.399 1.00 91.38 159 MET A O 1
ATOM 1283 N N . LEU A 1 160 ? 27.870 -18.935 13.673 1.00 92.19 160 LEU A N 1
ATOM 1284 C CA . LEU A 1 160 ? 28.291 -20.139 14.395 1.00 92.19 160 LEU A CA 1
ATOM 1285 C C . LEU A 1 160 ? 29.781 -20.094 14.731 1.00 92.19 160 LEU A C 1
ATOM 1287 O O . LEU A 1 160 ? 30.166 -20.447 15.846 1.00 92.19 160 LEU A O 1
ATOM 1291 N N . SER A 1 161 ? 30.618 -19.635 13.800 1.00 94.12 161 SER A N 1
ATOM 1292 C CA . SER A 1 161 ? 32.050 -19.464 14.033 1.00 94.12 161 SER A CA 1
ATOM 1293 C C . SER A 1 161 ? 32.305 -18.418 15.116 1.00 94.12 161 SER A C 1
ATOM 1295 O O . SER A 1 161 ? 33.091 -18.667 16.029 1.00 94.12 161 SER A O 1
ATOM 1297 N N . LEU A 1 162 ? 31.583 -17.295 15.100 1.00 92.69 162 LEU A N 1
ATOM 1298 C CA . LEU A 1 162 ? 31.659 -16.277 16.141 1.00 92.69 162 LEU A CA 1
ATOM 1299 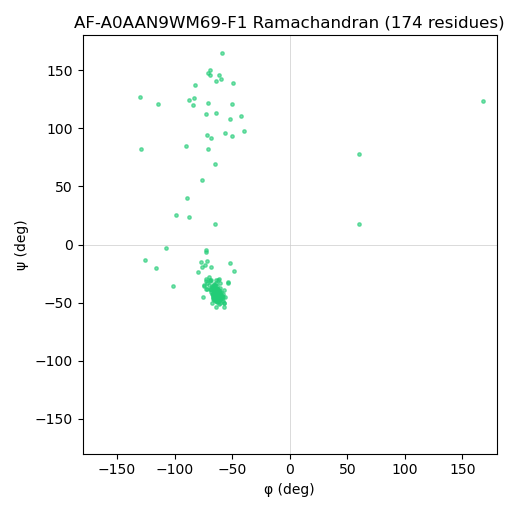C C . LEU A 1 162 ? 31.227 -16.841 17.499 1.00 92.69 162 LEU A C 1
ATOM 1301 O O . LEU A 1 162 ? 31.920 -16.634 18.488 1.00 92.69 162 LEU A O 1
ATOM 1305 N N . ALA A 1 163 ? 30.126 -17.592 17.559 1.00 90.94 163 ALA A N 1
ATOM 1306 C CA . ALA A 1 163 ? 29.654 -18.209 18.797 1.00 90.94 163 ALA A CA 1
ATOM 1307 C C . ALA A 1 163 ? 30.643 -19.251 19.350 1.00 90.94 163 ALA A C 1
ATOM 1309 O O . ALA A 1 163 ? 30.859 -19.302 20.561 1.00 90.94 163 ALA A O 1
ATOM 1310 N N . ARG A 1 164 ? 31.276 -20.056 18.482 1.00 88.62 164 ARG A N 1
ATOM 1311 C CA . ARG A 1 164 ? 32.355 -20.983 18.871 1.00 88.62 164 ARG A CA 1
ATOM 1312 C C . ARG A 1 164 ? 33.557 -20.220 19.426 1.00 88.62 164 ARG A C 1
ATOM 1314 O O . ARG A 1 164 ? 33.986 -20.525 20.532 1.00 88.62 164 ARG A O 1
ATOM 1321 N N . ASN A 1 165 ? 34.017 -19.182 18.726 1.00 90.88 165 ASN A N 1
ATOM 1322 C CA . ASN A 1 165 ? 35.117 -18.329 19.182 1.00 90.88 165 ASN A CA 1
ATOM 1323 C C . ASN A 1 165 ? 34.801 -17.651 20.525 1.00 90.88 165 ASN A C 1
ATOM 1325 O O . ASN A 1 165 ? 35.641 -17.632 21.418 1.00 90.88 165 ASN A O 1
ATOM 1329 N N . LEU A 1 166 ? 33.584 -17.131 20.707 1.00 88.56 166 LEU A N 1
ATOM 1330 C CA . LEU A 1 166 ? 33.147 -16.541 21.975 1.00 88.56 166 LEU A CA 1
ATOM 1331 C C . LEU A 1 166 ? 33.102 -17.578 23.101 1.00 88.56 166 LEU A C 1
ATOM 1333 O O . LEU A 1 166 ? 33.539 -17.292 24.212 1.00 88.56 166 LEU A O 1
ATOM 1337 N N . LYS A 1 167 ? 32.613 -18.792 22.823 1.00 88.88 167 LYS A N 1
ATOM 1338 C CA . LYS A 1 167 ? 32.628 -19.900 23.785 1.00 88.88 167 LYS A CA 1
ATOM 1339 C C . LYS A 1 167 ? 34.058 -20.270 24.181 1.00 88.88 167 LYS A C 1
ATOM 1341 O O . LYS A 1 167 ? 34.316 -20.445 25.365 1.00 88.88 167 LYS A O 1
ATOM 1346 N N . GLU A 1 168 ? 34.972 -20.379 23.222 1.00 86.62 168 GLU A N 1
ATOM 1347 C CA . GLU A 1 168 ? 36.387 -20.667 23.480 1.00 86.62 168 GLU A CA 1
ATOM 1348 C C . GLU A 1 168 ? 37.044 -19.551 24.300 1.00 86.62 168 GLU A C 1
ATOM 1350 O O . GLU A 1 168 ? 37.704 -19.837 25.296 1.00 86.62 168 GLU A O 1
ATOM 1355 N N . GLN A 1 169 ? 36.795 -18.279 23.968 1.00 83.56 169 GLN A N 1
ATOM 1356 C CA . GLN A 1 169 ? 37.279 -17.146 24.763 1.00 83.56 169 GLN A CA 1
ATOM 1357 C C . GLN A 1 169 ? 36.703 -17.140 26.186 1.00 83.56 169 GLN A C 1
ATOM 1359 O O . GLN A 1 169 ? 37.440 -16.864 27.128 1.00 83.56 169 GLN A O 1
ATOM 1364 N N . SER A 1 170 ? 35.425 -17.487 26.364 1.00 80.62 170 SER A N 1
ATOM 1365 C CA . SER A 1 170 ? 34.808 -17.612 27.692 1.00 80.62 170 SER A CA 1
ATOM 1366 C C . SER A 1 170 ? 35.406 -18.769 28.494 1.00 80.62 170 SER A C 1
ATOM 1368 O O . SER A 1 170 ? 35.722 -18.590 29.662 1.00 80.62 170 SER A O 1
ATOM 1370 N N . GLN A 1 171 ? 35.623 -19.937 27.879 1.00 75.81 171 GLN A N 1
ATOM 1371 C CA . GLN A 1 171 ? 36.253 -21.087 28.541 1.00 75.81 171 GLN A CA 1
ATOM 1372 C C . GLN A 1 171 ? 37.700 -20.797 28.952 1.00 75.81 171 GLN A C 1
ATOM 1374 O O . GLN A 1 171 ? 38.137 -21.211 30.022 1.00 75.81 171 GLN A O 1
ATOM 1379 N N . LEU A 1 172 ? 38.443 -20.064 28.120 1.00 75.19 172 LEU A N 1
ATOM 1380 C CA . LEU A 1 172 ? 39.791 -19.609 28.457 1.00 75.19 172 LEU A CA 1
ATOM 1381 C C . LEU A 1 172 ? 39.786 -18.539 29.560 1.00 75.19 172 LEU A C 1
ATOM 1383 O O . LEU A 1 172 ? 40.736 -18.480 30.339 1.00 75.19 172 LEU A O 1
ATOM 1387 N N . ALA A 1 173 ? 38.743 -17.710 29.640 1.00 68.31 173 ALA A N 1
ATOM 1388 C CA . ALA A 1 173 ? 38.578 -16.717 30.699 1.00 68.31 173 ALA A CA 1
ATOM 1389 C C . ALA A 1 173 ? 38.165 -17.337 32.048 1.00 68.31 173 ALA A C 1
ATOM 1391 O O . ALA A 1 173 ? 38.640 -16.866 33.075 1.00 68.31 173 ALA A O 1
ATOM 1392 N N . ASP A 1 174 ? 37.355 -18.403 32.048 1.00 62.84 174 ASP A N 1
ATOM 1393 C CA . ASP A 1 174 ? 36.938 -19.135 33.259 1.00 62.84 174 ASP A CA 1
ATOM 1394 C C . ASP A 1 174 ? 38.056 -20.018 33.860 1.00 62.84 174 ASP A C 1
ATOM 1396 O O . ASP A 1 174 ? 37.974 -20.426 35.017 1.00 62.84 174 ASP A O 1
ATOM 1400 N N . CYS A 1 175 ? 39.116 -20.326 33.100 1.00 54.41 175 CYS A N 1
ATOM 1401 C CA . CYS A 1 175 ? 40.279 -21.099 33.564 1.00 54.41 175 CYS A CA 1
ATOM 1402 C C . CYS A 1 175 ? 41.390 -20.244 34.223 1.00 54.41 175 CYS A C 1
ATOM 1404 O O . CYS A 1 175 ? 42.549 -20.669 34.262 1.00 54.41 175 CYS A O 1
ATOM 1406 N N . LYS A 1 176 ? 41.059 -19.061 34.751 1.00 47.75 176 LYS A N 1
ATOM 1407 C CA . LYS A 1 176 ? 41.966 -18.172 35.499 1.00 47.75 176 LYS A CA 1
ATOM 1408 C C . LYS A 1 176 ? 41.392 -17.822 36.864 1.00 47.75 176 LYS A C 1
ATOM 1410 O O . LYS A 1 176 ? 42.207 -17.750 37.809 1.00 47.75 176 LYS A O 1
#

pLDDT: mean 74.8, std 13.01, range [44.69, 94.12]

Foldseek 3Di:
DDDDPLVVVLVVLLVVLLVCLLVVPLDPVSVVSLVVSVVSLVVQVVDPPHDDPLVSVVSVLSSVLSVLSNVLVVDPDLVSSLVSLVVSDAPPPRDPDPSSNSSSVVSNVVSVVVVVCVVPVPDPDDDPPPPPVPPVPVVVVVVVVVVVVVVVVVVVVVVVVVVVVVVVVVVVVVVD

Organism: NCBI:txid2509291

Solvent-accessible surface area (backbone atoms only — not comparable to full-atom values): 10284 Å² total; per-residue (Å²): 134,82,80,52,73,65,54,54,49,48,54,52,51,48,54,51,48,51,51,44,57,59,69,67,59,90,46,73,61,52,60,56,49,52,54,54,45,52,54,49,52,53,52,47,69,71,38,91,79,58,71,58,72,67,60,51,54,47,54,52,53,52,52,52,50,54,51,49,53,58,52,34,65,69,46,86,47,48,68,56,27,37,52,47,48,68,66,46,85,57,63,83,84,76,58,94,55,66,64,64,30,52,38,52,51,52,53,46,53,49,33,48,46,54,38,48,46,64,72,70,57,82,61,91,65,90,72,89,73,75,75,68,79,72,68,82,48,70,62,62,57,47,52,50,50,49,52,52,49,55,52,50,51,51,52,50,50,53,52,51,51,49,51,51,52,50,49,51,53,48,54,61,59,72,74,112